Protein AF-A0ABD0R0Q2-F1 (afdb_monomer)

Solvent-accessible surface area (backbone atoms only — not comparable to full-atom values): 3388 Å² total; per-residue (Å²): 92,54,77,80,63,59,68,75,77,58,91,78,95,78,53,62,56,84,97,59,63,76,86,42,54,55,40,43,48,54,52,49,38,51,50,52,41,52,47,43,40,73,70,65,77,41,94,76,77,86,67,134

Radius of gyration: 11.74 Å; Cα contacts (8 Å, |Δi|>4): 35; chains: 1; bounding box: 26×18×29 Å

Foldseek 3Di:
DCVVAPVPPADQPPADAPPDDCVDCSHVVSVVQVVVQVVCVVVVVDVGDGGD

Secondary structure (DSSP, 8-state):
-TTTTTTTSS---S---TT--TT-HHHHHHHHHHHHHHHHHHTTS-S-----

Organism: Cirrhinus mrigala (NCBI:txid683832)

Sequence (52 aa):
IIVDTYGGWGAHGGGAFSGKDYTKVDRSAAYAARWVAKSLVKAKLCRRVLVQ

pLDDT: mean 97.57, std 2.11, range [84.62, 98.81]

InterPro domains:
  IPR002133 S-adenosylmethionine synthetase [PTHR11964] (1-52)
  IPR022630 S-adenosylmethionine synthetase, C-terminal [PF02773] (1-52)
  IPR022631 S-adenosylmethionine synthetase, conserved site [PS00377] (13-21)
  IPR022636 S-adenosylmethionine synthetase superfamily [SSF55973] (1-52)

Mean predicted aligned error: 1.86 Å

Structure (mmCIF, N/CA/C/O backbone):
data_AF-A0ABD0R0Q2-F1
#
_entry.id   AF-A0ABD0R0Q2-F1
#
loop_
_atom_site.group_PDB
_atom_site.id
_atom_site.type_symbol
_atom_site.label_atom_id
_atom_site.label_alt_id
_atom_site.label_comp_id
_atom_site.lab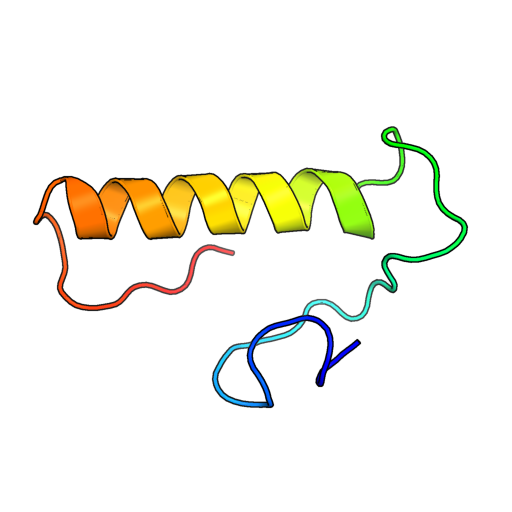el_asym_id
_atom_site.label_entity_id
_atom_site.label_seq_id
_atom_site.pdbx_PDB_ins_code
_atom_site.Cartn_x
_atom_site.Cartn_y
_atom_site.Cartn_z
_atom_site.occupancy
_atom_site.B_iso_or_equiv
_atom_site.auth_seq_id
_atom_site.auth_comp_id
_atom_site.auth_asym_id
_atom_site.auth_atom_id
_atom_site.pdbx_PDB_model_num
ATOM 1 N N . ILE A 1 1 ? -1.716 -6.224 -12.360 1.00 84.62 1 ILE A N 1
ATOM 2 C CA . ILE A 1 1 ? -1.862 -5.026 -11.498 1.00 84.62 1 ILE A CA 1
ATOM 3 C C . ILE A 1 1 ? -3.096 -5.078 -10.596 1.00 84.62 1 ILE A C 1
ATOM 5 O O . ILE A 1 1 ? -2.943 -4.910 -9.396 1.00 84.62 1 ILE A O 1
ATOM 9 N N . ILE A 1 2 ? -4.308 -5.371 -11.100 1.00 96.81 2 ILE A N 1
ATOM 10 C CA . ILE A 1 2 ? -5.503 -5.464 -10.228 1.00 96.81 2 ILE A CA 1
ATOM 11 C C . ILE A 1 2 ? -5.396 -6.616 -9.211 1.00 96.81 2 ILE A C 1
ATOM 13 O O . ILE A 1 2 ? -5.687 -6.417 -8.033 1.00 96.81 2 ILE A O 1
ATOM 17 N N . VAL A 1 3 ? -4.918 -7.792 -9.640 1.00 97.81 3 VAL A N 1
ATOM 18 C CA . VAL A 1 3 ? -4.636 -8.931 -8.739 1.00 97.81 3 VAL A CA 1
ATOM 19 C C . VAL A 1 3 ? -3.520 -8.599 -7.740 1.00 97.81 3 VAL A C 1
ATOM 21 O O . VAL A 1 3 ? -3.631 -8.952 -6.574 1.00 97.81 3 VAL A O 1
ATOM 24 N N . ASP A 1 4 ? -2.494 -7.855 -8.164 1.00 97.06 4 ASP A N 1
ATOM 25 C CA . ASP A 1 4 ? -1.366 -7.452 -7.303 1.00 97.06 4 ASP A CA 1
ATOM 26 C C . ASP A 1 4 ? -1.749 -6.421 -6.229 1.00 97.06 4 ASP A C 1
ATOM 28 O O . ASP A 1 4 ? -0.960 -6.138 -5.330 1.00 97.06 4 ASP A O 1
ATOM 32 N N . THR A 1 5 ? -2.927 -5.806 -6.345 1.00 97.50 5 THR A N 1
ATOM 33 C CA . THR A 1 5 ? -3.382 -4.736 -5.454 1.00 97.50 5 THR A CA 1
ATOM 34 C C . THR A 1 5 ? -4.549 -5.193 -4.594 1.00 97.50 5 THR A C 1
ATOM 36 O O . THR A 1 5 ? -4.363 -5.912 -3.616 1.00 97.50 5 THR A O 1
ATOM 39 N N . TYR A 1 6 ? -5.759 -4.740 -4.911 1.00 97.75 6 TYR A N 1
ATOM 40 C CA . TYR A 1 6 ? -6.927 -4.894 -4.048 1.00 97.75 6 TYR A CA 1
ATOM 41 C C . TYR A 1 6 ? -8.028 -5.729 -4.706 1.00 97.75 6 TYR A C 1
ATOM 43 O O . TYR A 1 6 ? -9.176 -5.656 -4.277 1.00 97.75 6 TYR A O 1
ATOM 51 N N . GLY A 1 7 ? -7.714 -6.484 -5.766 1.00 97.44 7 GLY A N 1
ATOM 52 C CA . GLY A 1 7 ? -8.653 -7.423 -6.390 1.00 97.44 7 GLY A CA 1
ATOM 53 C C . GLY A 1 7 ? -9.937 -6.768 -6.912 1.00 97.44 7 GLY A C 1
ATOM 54 O O . GLY A 1 7 ? -11.000 -7.370 -6.843 1.00 97.44 7 GLY A O 1
ATOM 55 N N . GLY A 1 8 ? -9.854 -5.517 -7.376 1.00 96.31 8 GLY A N 1
ATOM 56 C CA . GLY A 1 8 ? -11.001 -4.738 -7.867 1.00 96.31 8 GLY A CA 1
ATOM 57 C C . GLY A 1 8 ? -11.763 -3.955 -6.792 1.00 96.31 8 GLY A C 1
ATOM 58 O O . GLY A 1 8 ? -12.693 -3.228 -7.118 1.00 96.31 8 GLY A O 1
ATOM 59 N N . TRP A 1 9 ? -11.364 -4.054 -5.521 1.00 96.88 9 TRP A N 1
ATOM 60 C CA . TRP A 1 9 ? -12.060 -3.388 -4.415 1.00 96.88 9 TRP A CA 1
ATOM 61 C C . TRP A 1 9 ? -11.683 -1.906 -4.224 1.00 96.88 9 TRP A C 1
ATOM 63 O O . TRP A 1 9 ? -12.402 -1.161 -3.563 1.00 96.88 9 TRP A O 1
ATOM 73 N N . GLY A 1 10 ? -10.558 -1.463 -4.790 1.00 92.81 10 GLY A N 1
ATOM 74 C CA . GLY A 1 10 ? -10.081 -0.080 -4.712 1.00 92.81 10 GLY A CA 1
ATOM 75 C C . GLY A 1 10 ? -9.751 0.498 -6.085 1.00 92.81 10 GLY A C 1
ATOM 76 O O . GLY A 1 10 ? -9.539 -0.247 -7.042 1.00 92.81 10 GLY A O 1
ATOM 77 N N . ALA A 1 11 ? -9.681 1.829 -6.169 1.00 94.75 11 ALA A N 1
ATOM 78 C CA . ALA A 1 11 ? -9.225 2.516 -7.374 1.00 94.75 11 ALA A CA 1
ATOM 79 C C . ALA A 1 11 ? -7.751 2.191 -7.672 1.00 94.75 11 ALA A C 1
ATOM 81 O O . ALA A 1 11 ? -6.956 1.947 -6.760 1.00 94.75 11 ALA A O 1
ATOM 82 N N . HIS A 1 12 ? -7.387 2.190 -8.955 1.00 97.38 12 HIS A N 1
ATOM 83 C CA . HIS A 1 12 ? -6.048 1.838 -9.415 1.00 97.38 12 HIS A CA 1
ATOM 84 C C . HIS A 1 12 ? -5.523 2.892 -10.398 1.00 97.38 12 HIS A C 1
ATOM 86 O O . HIS A 1 12 ? -6.155 3.142 -11.419 1.00 97.38 12 HIS A O 1
ATOM 92 N N . GLY A 1 13 ? -4.348 3.474 -10.126 1.00 97.00 13 GLY A N 1
ATOM 93 C CA . GLY A 1 13 ? -3.755 4.555 -10.939 1.00 97.00 13 GLY A CA 1
ATOM 94 C C . GLY A 1 13 ? -3.098 4.116 -12.257 1.00 97.00 13 GLY A C 1
ATOM 95 O O . GLY A 1 13 ? -2.631 4.945 -13.024 1.00 97.00 13 GLY A O 1
ATOM 96 N N . GLY A 1 14 ? -3.042 2.809 -12.521 1.00 97.69 14 GLY A N 1
ATOM 97 C CA . GLY A 1 14 ? -2.606 2.222 -13.802 1.00 97.69 14 GLY A CA 1
ATOM 98 C C . GLY A 1 14 ? -1.153 1.729 -13.853 1.00 97.69 14 GLY A C 1
ATOM 99 O O . GLY A 1 14 ? -0.803 0.952 -14.738 1.00 97.69 14 GLY A O 1
ATOM 100 N N . GLY A 1 15 ? -0.316 2.091 -12.879 1.00 97.06 15 GLY A N 1
ATOM 101 C CA . GLY A 1 15 ? 1.085 1.668 -12.823 1.00 97.06 15 GLY A CA 1
ATOM 102 C C . GLY A 1 15 ? 1.284 0.184 -12.475 1.00 97.06 15 GLY A C 1
ATOM 103 O O . GLY A 1 15 ? 0.711 -0.325 -11.515 1.00 97.06 15 GLY A O 1
ATOM 104 N N . ALA A 1 16 ? 2.134 -0.521 -13.228 1.00 98.06 16 ALA A N 1
ATOM 105 C CA . ALA A 1 16 ? 2.604 -1.864 -12.867 1.00 98.06 16 ALA A CA 1
ATOM 106 C C . ALA A 1 16 ? 3.749 -1.825 -11.842 1.00 98.06 16 ALA A C 1
ATOM 108 O O . ALA A 1 16 ? 4.533 -0.871 -11.835 1.00 98.06 16 ALA A O 1
ATOM 109 N N . PHE A 1 17 ? 3.877 -2.881 -11.028 1.00 97.44 17 PHE A N 1
ATOM 110 C CA . PHE A 1 17 ? 4.929 -2.986 -10.013 1.00 97.44 17 PHE A CA 1
ATOM 111 C C . PHE A 1 17 ? 6.202 -3.635 -10.544 1.00 97.44 17 PHE A C 1
ATOM 113 O O . PHE A 1 17 ? 7.254 -3.006 -10.472 1.00 97.44 17 PHE A O 1
ATOM 120 N N . SER A 1 18 ? 6.143 -4.871 -11.042 1.00 98.00 18 SER A N 1
ATOM 121 C CA . SER A 1 18 ? 7.309 -5.681 -11.434 1.00 98.00 18 SER A CA 1
ATOM 122 C C . SER A 1 18 ?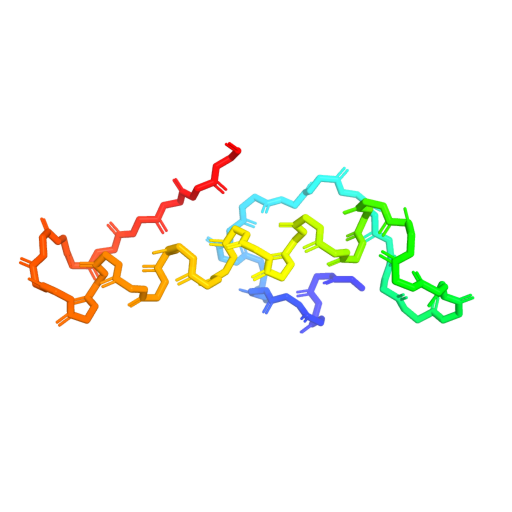 8.213 -5.005 -12.475 1.00 98.00 18 SER A C 1
ATOM 124 O O . SER A 1 18 ? 7.750 -4.217 -13.293 1.00 98.00 18 SER A O 1
ATOM 126 N N . GLY A 1 19 ? 9.520 -5.286 -12.413 1.00 98.25 19 GLY A N 1
ATOM 127 C CA . GLY A 1 19 ? 10.520 -4.740 -13.347 1.00 98.25 19 GLY A CA 1
ATOM 128 C C . GLY A 1 19 ? 10.962 -3.290 -13.101 1.00 98.25 19 GLY A C 1
ATOM 129 O O . GLY A 1 19 ? 11.848 -2.805 -13.792 1.00 98.25 19 GLY A O 1
ATOM 130 N N . LYS A 1 20 ? 10.385 -2.596 -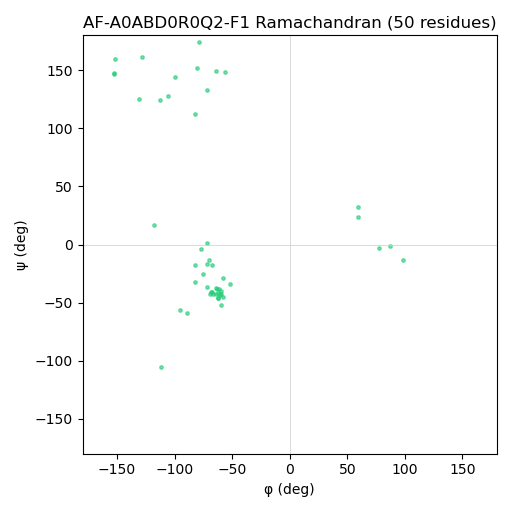12.115 1.00 97.50 20 LYS A N 1
ATOM 131 C CA . LYS A 1 20 ? 10.757 -1.220 -11.752 1.00 97.50 20 LYS A CA 1
ATOM 132 C C . LYS A 1 20 ? 11.690 -1.180 -10.545 1.00 97.50 20 LYS A C 1
ATOM 134 O O . LYS A 1 20 ? 11.536 -1.973 -9.623 1.00 97.50 20 LYS A O 1
ATOM 139 N N . ASP A 1 21 ? 12.637 -0.258 -10.512 1.00 98.19 21 ASP A N 1
ATOM 140 C CA . ASP A 1 21 ? 13.376 0.055 -9.290 1.00 98.19 21 ASP A CA 1
ATOM 141 C C . ASP A 1 21 ? 12.535 0.967 -8.365 1.00 98.19 21 ASP A C 1
ATOM 143 O O . ASP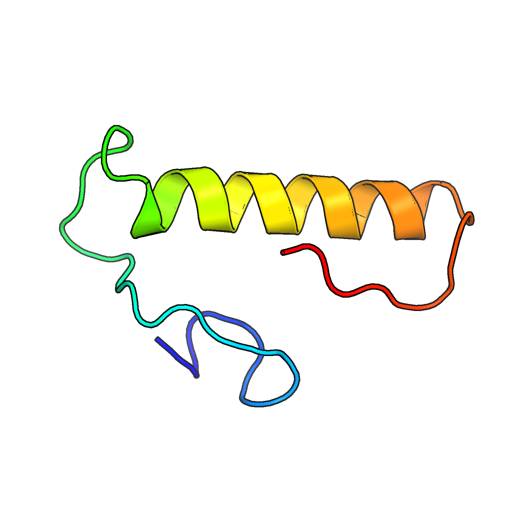 A 1 21 ? 11.429 1.391 -8.714 1.00 98.19 21 ASP A O 1
ATOM 147 N N . TYR A 1 22 ? 13.025 1.249 -7.156 1.00 96.94 22 TYR A N 1
ATOM 148 C CA . TYR A 1 22 ? 1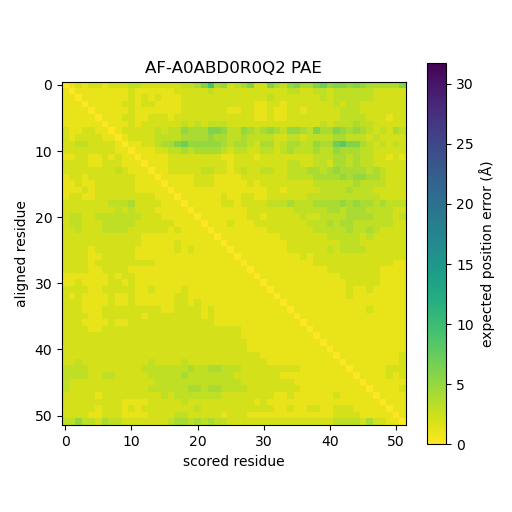2.273 2.006 -6.146 1.00 96.94 22 TYR A CA 1
ATOM 149 C C . TYR A 1 22 ? 12.037 3.480 -6.518 1.00 96.94 22 TYR A C 1
ATOM 151 O O . TYR A 1 22 ? 11.149 4.113 -5.945 1.00 96.94 22 TYR A O 1
ATOM 159 N N . THR A 1 23 ? 12.787 4.039 -7.475 1.00 98.06 23 THR A N 1
ATOM 160 C CA . THR A 1 23 ? 12.606 5.432 -7.914 1.00 98.06 23 THR A CA 1
ATOM 161 C C . THR A 1 23 ? 11.331 5.628 -8.732 1.00 98.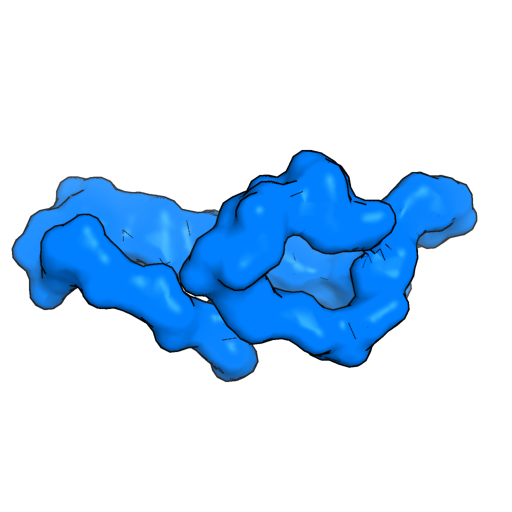06 23 THR A C 1
ATOM 163 O O . THR A 1 23 ? 10.868 6.756 -8.888 1.00 98.06 23 THR A O 1
ATOM 166 N N . LYS A 1 24 ? 10.722 4.553 -9.249 1.00 98.38 24 LYS A N 1
ATOM 167 C CA . LYS A 1 24 ? 9.492 4.655 -10.040 1.00 98.38 24 LYS A CA 1
ATOM 168 C C . LYS A 1 24 ? 8.278 4.757 -9.126 1.00 98.38 24 LYS A C 1
ATOM 170 O O . LYS A 1 24 ? 7.900 3.793 -8.457 1.00 98.38 24 LYS A O 1
ATOM 175 N N . VAL A 1 25 ? 7.649 5.930 -9.156 1.00 97.88 25 VAL A N 1
ATOM 176 C CA . VAL A 1 25 ? 6.529 6.306 -8.279 1.00 97.88 25 VAL A CA 1
ATOM 177 C C . VAL A 1 25 ? 5.329 5.370 -8.391 1.00 97.88 25 VAL A C 1
ATOM 179 O O . VAL A 1 25 ? 4.667 5.124 -7.389 1.00 97.88 25 VAL A O 1
ATOM 182 N N . ASP A 1 26 ? 5.124 4.741 -9.550 1.00 97.50 26 ASP A N 1
ATOM 183 C CA . ASP A 1 26 ? 4.108 3.696 -9.734 1.00 97.50 26 ASP A CA 1
ATOM 184 C C . ASP A 1 26 ? 4.199 2.578 -8.688 1.00 97.50 26 ASP A C 1
ATOM 186 O O . ASP A 1 26 ? 3.186 2.003 -8.299 1.00 97.50 26 ASP A O 1
ATOM 190 N N . ARG A 1 27 ? 5.420 2.254 -8.239 1.00 98.31 27 ARG A N 1
ATOM 191 C CA . ARG A 1 27 ? 5.668 1.254 -7.201 1.00 98.31 27 ARG A CA 1
ATOM 192 C C . ARG A 1 27 ? 5.799 1.910 -5.829 1.00 98.31 27 ARG A C 1
ATOM 194 O O . ARG A 1 27 ? 5.085 1.538 -4.902 1.00 98.31 27 ARG A O 1
ATOM 201 N N . SER A 1 28 ? 6.717 2.864 -5.676 1.00 98.50 28 SER A N 1
ATOM 202 C CA . SER A 1 28 ? 7.048 3.410 -4.354 1.00 98.50 28 SER A CA 1
ATOM 203 C C . SER A 1 28 ? 5.912 4.226 -3.738 1.00 98.50 28 SER A C 1
ATOM 205 O O . SER A 1 28 ? 5.624 4.050 -2.553 1.00 98.50 28 SER A O 1
ATOM 207 N N . ALA A 1 29 ? 5.201 5.044 -4.520 1.00 98.50 29 ALA A N 1
ATOM 208 C CA . 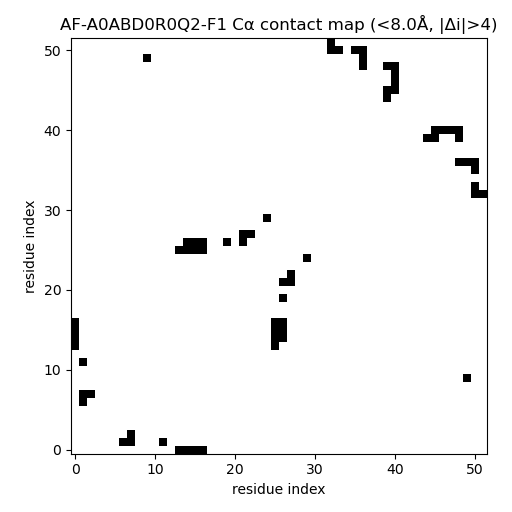ALA A 1 29 ? 4.067 5.814 -4.009 1.00 98.50 29 ALA A CA 1
ATOM 209 C C . ALA A 1 29 ? 2.856 4.918 -3.711 1.00 98.50 29 ALA A C 1
ATOM 211 O O . ALA A 1 29 ? 2.196 5.110 -2.693 1.00 98.50 29 ALA A O 1
ATOM 212 N N . ALA A 1 30 ? 2.612 3.875 -4.517 1.00 98.31 30 ALA A N 1
ATOM 213 C CA . ALA A 1 30 ? 1.573 2.884 -4.224 1.00 98.31 30 ALA A CA 1
ATOM 214 C C . ALA A 1 30 ? 1.825 2.172 -2.877 1.00 98.31 30 ALA A C 1
ATOM 216 O O . ALA A 1 30 ? 0.897 1.972 -2.086 1.00 98.31 30 ALA A O 1
ATOM 217 N N . TYR A 1 31 ? 3.086 1.847 -2.569 1.00 98.38 31 TYR A N 1
ATOM 218 C CA . TYR A 1 31 ? 3.469 1.286 -1.270 1.00 98.38 31 TYR A CA 1
ATOM 219 C C . TYR A 1 31 ? 3.302 2.293 -0.128 1.00 98.38 31 TYR A C 1
ATOM 221 O O . TYR A 1 31 ? 2.789 1.928 0.933 1.00 98.38 31 TYR A O 1
ATOM 229 N N . ALA A 1 32 ? 3.670 3.558 -0.344 1.00 98.69 32 ALA A N 1
ATOM 230 C CA . ALA A 1 32 ? 3.481 4.619 0.641 1.00 98.69 32 ALA A CA 1
ATOM 231 C C . ALA A 1 32 ? 1.990 4.849 0.952 1.00 98.69 32 ALA A C 1
ATOM 233 O O . ALA A 1 32 ? 1.602 4.862 2.120 1.00 98.69 32 ALA A O 1
ATOM 234 N N . ALA A 1 33 ? 1.132 4.922 -0.069 1.00 98.62 33 ALA A N 1
ATOM 235 C CA . ALA A 1 33 ? -0.314 5.061 0.095 1.00 98.62 33 ALA A CA 1
ATOM 236 C C . ALA A 1 33 ? -0.912 3.881 0.879 1.00 98.62 33 ALA A C 1
ATOM 238 O O . ALA A 1 33 ? -1.707 4.078 1.804 1.00 98.62 33 ALA A O 1
ATOM 239 N N . ARG A 1 34 ? -0.475 2.643 0.592 1.00 98.50 34 ARG A N 1
ATOM 240 C CA . ARG A 1 34 ? -0.880 1.463 1.373 1.00 98.50 34 ARG A CA 1
ATOM 241 C C . ARG A 1 34 ? -0.417 1.551 2.827 1.00 98.50 34 ARG A C 1
ATOM 243 O O . ARG A 1 34 ? -1.175 1.182 3.729 1.00 98.50 34 ARG A O 1
ATOM 250 N N . TRP A 1 35 ? 0.806 2.017 3.067 1.00 98.69 35 TRP A N 1
ATOM 251 C CA . TRP A 1 35 ? 1.342 2.196 4.414 1.00 98.69 35 TRP A CA 1
ATOM 252 C C . TRP A 1 35 ? 0.535 3.224 5.215 1.00 98.69 35 TRP A C 1
ATOM 254 O O . TRP A 1 35 ? 0.130 2.925 6.342 1.00 98.69 35 TRP A O 1
ATOM 264 N N . VAL A 1 36 ? 0.209 4.373 4.618 1.00 98.81 36 VAL A N 1
ATOM 265 C CA . VAL A 1 36 ? -0.665 5.389 5.226 1.00 98.81 36 VAL A CA 1
ATOM 266 C C . VAL A 1 36 ? -2.045 4.801 5.527 1.00 98.81 36 VAL A C 1
ATOM 268 O O . VAL A 1 36 ? -2.485 4.835 6.676 1.00 98.81 36 VAL A O 1
ATOM 271 N N . ALA A 1 37 ? -2.699 4.167 4.547 1.00 98.69 37 ALA A N 1
ATOM 272 C CA . ALA A 1 37 ? -4.031 3.585 4.721 1.00 98.69 37 ALA A CA 1
ATOM 273 C C . ALA A 1 37 ? -4.073 2.544 5.855 1.00 98.69 37 ALA A C 1
ATOM 275 O O . ALA A 1 37 ? -4.959 2.576 6.712 1.00 98.69 37 ALA A O 1
ATOM 276 N N . LYS A 1 38 ? -3.085 1.638 5.906 1.00 98.69 38 LYS A N 1
ATOM 277 C CA . LYS A 1 38 ? -2.967 0.635 6.977 1.00 98.69 38 LYS A CA 1
ATOM 278 C C . LYS A 1 38 ? -2.755 1.295 8.341 1.00 98.69 38 LYS A C 1
ATOM 280 O O . LYS A 1 38 ? -3.299 0.814 9.334 1.00 98.69 38 LYS A O 1
A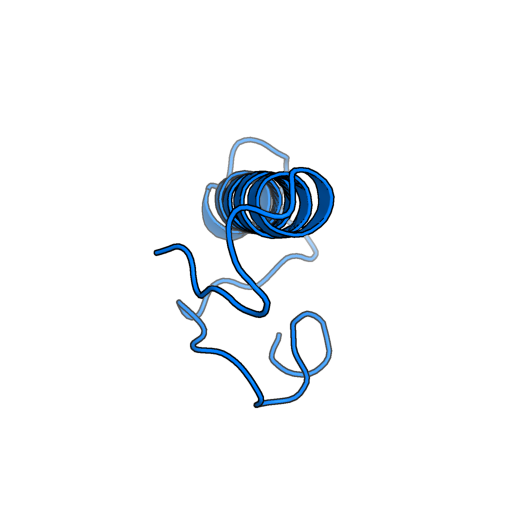TOM 285 N N . SER A 1 39 ? -1.975 2.370 8.394 1.00 98.81 39 SER A N 1
ATOM 286 C CA . SER A 1 39 ? -1.658 3.076 9.638 1.00 98.81 39 SER A CA 1
ATOM 287 C C . SER A 1 39 ? -2.877 3.799 10.208 1.00 98.81 39 SER A C 1
ATOM 289 O O . SER A 1 39 ? -3.139 3.668 11.400 1.00 98.81 39 SER A O 1
ATOM 291 N N . LEU A 1 40 ? -3.679 4.458 9.365 1.00 98.81 40 LEU A N 1
ATOM 292 C CA . LEU A 1 40 ? -4.930 5.111 9.776 1.00 98.81 40 LEU A CA 1
ATOM 293 C C . LEU A 1 40 ? -5.941 4.113 10.361 1.00 98.81 40 LEU A C 1
ATOM 295 O O . LEU A 1 40 ? -6.522 4.360 11.420 1.00 98.81 40 LEU A O 1
ATOM 299 N N . VAL A 1 41 ? -6.099 2.951 9.717 1.00 98.62 41 VAL A N 1
ATOM 300 C CA . VAL A 1 41 ? -6.978 1.882 10.221 1.00 98.62 41 VAL A CA 1
ATOM 301 C C . VAL A 1 41 ? -6.427 1.291 11.522 1.00 98.62 41 VAL A C 1
ATOM 303 O O . VAL A 1 41 ? -7.176 1.099 12.479 1.00 98.62 41 VAL A O 1
ATOM 306 N N . LYS A 1 42 ? -5.110 1.048 11.609 1.00 98.75 42 LYS A N 1
ATOM 307 C CA . LYS A 1 42 ? -4.463 0.542 12.833 1.00 98.75 42 LYS A CA 1
ATOM 308 C C . LYS A 1 42 ? -4.618 1.512 14.008 1.00 98.75 42 LYS A C 1
ATOM 310 O O . LYS A 1 42 ? -4.848 1.067 15.129 1.00 98.75 42 LYS A O 1
ATOM 315 N N . ALA A 1 43 ? -4.529 2.814 13.749 1.00 98.75 43 ALA A N 1
ATOM 316 C CA . ALA A 1 43 ? -4.753 3.873 14.730 1.00 98.75 43 ALA A CA 1
ATOM 317 C C . ALA A 1 43 ? -6.235 4.043 15.119 1.00 98.75 43 ALA A C 1
ATOM 319 O O . ALA A 1 43 ? -6.552 4.901 15.935 1.00 98.75 43 ALA A O 1
ATOM 320 N N . LYS A 1 44 ? -7.143 3.224 14.561 1.00 98.44 44 LYS A N 1
ATOM 321 C CA . LYS A 1 44 ? -8.594 3.258 14.801 1.00 98.44 44 LYS A CA 1
ATOM 322 C C . LYS A 1 44 ? -9.253 4.594 14.436 1.00 98.44 44 LYS A C 1
ATOM 324 O O . LYS A 1 44 ? -10.334 4.895 14.929 1.00 98.44 44 LYS A O 1
ATOM 329 N N . LEU A 1 45 ? -8.640 5.365 13.536 1.00 98.75 45 LEU A N 1
ATOM 330 C CA . LEU A 1 45 ? -9.206 6.628 13.047 1.00 98.75 45 LEU A CA 1
ATOM 331 C C . LEU A 1 45 ? -10.346 6.392 12.051 1.00 98.75 45 LEU A C 1
ATOM 333 O O . LEU A 1 45 ? -11.227 7.229 11.885 1.00 98.75 45 LEU A O 1
ATOM 337 N N . CYS A 1 46 ? -10.341 5.241 11.382 1.00 98.69 46 CYS A N 1
ATOM 338 C CA . CYS A 1 46 ? -11.381 4.841 10.449 1.00 98.69 46 CYS A CA 1
ATOM 339 C C . CYS A 1 46 ? -11.494 3.314 10.377 1.00 98.69 46 CYS A C 1
ATOM 341 O O . CYS A 1 46 ? -10.564 2.578 10.711 1.00 98.69 46 CYS A O 1
ATOM 343 N N . ARG A 1 47 ? -12.647 2.822 9.906 1.00 98.44 47 ARG A N 1
ATOM 344 C CA . ARG A 1 47 ? -12.842 1.386 9.628 1.00 98.44 47 ARG A CA 1
ATOM 345 C C . ARG A 1 47 ? -12.293 0.982 8.260 1.00 98.44 47 ARG A C 1
ATOM 347 O O . ARG A 1 47 ? -11.882 -0.160 8.087 1.00 98.44 47 ARG A O 1
ATOM 354 N N . ARG A 1 48 ? -12.340 1.894 7.284 1.00 97.94 48 ARG A N 1
ATOM 355 C CA . ARG A 1 48 ? -11.884 1.726 5.894 1.00 97.94 48 ARG A CA 1
ATOM 356 C C . ARG A 1 48 ? -11.490 3.098 5.343 1.00 97.94 48 ARG A C 1
ATOM 358 O O . ARG A 1 48 ? -12.113 4.087 5.721 1.00 97.94 48 ARG A O 1
ATOM 365 N N . VAL A 1 49 ? -10.494 3.152 4.462 1.00 98.31 49 VAL A N 1
ATOM 366 C CA . VAL A 1 49 ? -10.048 4.387 3.797 1.00 98.31 49 VAL A CA 1
ATOM 367 C C . VAL A 1 49 ? -9.427 4.070 2.439 1.00 98.31 49 VAL A C 1
ATOM 369 O O . VAL A 1 49 ? -8.810 3.016 2.272 1.00 98.31 49 VAL A O 1
ATOM 372 N N . LEU A 1 50 ? -9.588 4.994 1.495 1.00 98.06 50 LEU A N 1
ATOM 373 C CA . LEU A 1 50 ? -8.870 5.043 0.227 1.00 98.06 50 LEU A CA 1
ATOM 374 C C . LEU A 1 50 ? -7.968 6.282 0.265 1.00 98.06 50 LEU A C 1
ATOM 376 O O . LEU A 1 50 ? -8.451 7.377 0.537 1.00 98.06 50 LEU A O 1
ATOM 380 N N . VAL A 1 51 ? -6.665 6.087 0.061 1.00 97.75 51 VAL A N 1
ATOM 381 C CA . VAL A 1 51 ? -5.654 7.155 0.018 1.00 97.75 51 VAL A CA 1
ATOM 382 C C . VAL A 1 51 ? -5.259 7.333 -1.442 1.00 97.75 51 VAL A C 1
ATOM 384 O O . VAL A 1 51 ? -4.954 6.332 -2.095 1.00 97.75 51 VAL A O 1
ATOM 387 N N . GLN A 1 52 ? -5.309 8.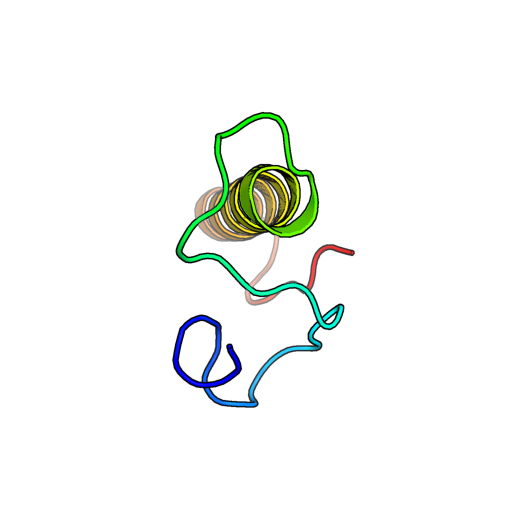569 -1.933 1.00 96.00 52 GLN A N 1
ATOM 388 C CA . GLN A 1 52 ? -5.019 8.938 -3.318 1.00 96.00 52 GLN A CA 1
ATOM 389 C C . GLN A 1 52 ? -3.808 9.861 -3.369 1.00 96.00 52 GLN A C 1
ATOM 391 O O . GLN A 1 52 ? -3.768 10.797 -2.539 1.00 96.00 52 GLN A O 1
#